Protein AF-A0A945E8S7-F1 (afdb_monomer_lite)

pLDDT: mean 83.79, std 11.46, range [54.5, 94.94]

Foldseek 3Di:
DVVVVVVVVVVVVVPPPPPPVADWAADPVNQFTWDQDPQFIWTQGPPDRDIDTPGDQVNQDDPPDDGDGDDDDDADPVNDD

Radius of gyration: 19.09 Å; chains: 1; bounding box: 32×55×35 Å

Secondary structure (DSSP, 8-state):
-HHHHHHHHHHHHH-------PPPEE-TTSSEEEEEETTEEEEEESSSS--EEEE-TTTT--TTSPPPPP------TT---

Structure (mmCIF, N/CA/C/O backbone):
data_AF-A0A945E8S7-F1
#
_entry.id   AF-A0A945E8S7-F1
#
loop_
_atom_site.group_PDB
_atom_site.id
_atom_site.type_symbol
_atom_site.label_atom_id
_atom_site.label_alt_id
_atom_site.label_comp_id
_atom_site.label_asym_id
_atom_site.label_entity_id
_atom_site.label_seq_id
_atom_site.pdbx_PDB_ins_code
_atom_site.Cartn_x
_atom_site.Cartn_y
_atom_site.Cartn_z
_atom_site.occupancy
_atom_site.B_iso_or_equiv
_atom_site.auth_seq_id
_atom_site.auth_comp_id
_atom_site.auth_asym_id
_atom_site.auth_atom_id
_atom_site.pdbx_PDB_model_num
ATOM 1 N N . MET A 1 1 ? -16.726 46.629 6.945 1.00 62.50 1 MET A N 1
ATOM 2 C CA . MET A 1 1 ? -16.041 45.974 5.805 1.00 62.50 1 MET A CA 1
ATOM 3 C C . MET A 1 1 ? -14.668 45.408 6.176 1.00 62.50 1 MET A C 1
ATOM 5 O O . MET A 1 1 ? -14.532 44.196 6.125 1.00 62.50 1 MET A O 1
ATOM 9 N N . LYS A 1 2 ? -13.690 46.202 6.651 1.00 67.19 2 LYS A N 1
ATOM 10 C CA . LYS A 1 2 ? -12.339 45.694 7.009 1.00 67.19 2 LYS A CA 1
ATOM 11 C C . LYS A 1 2 ? -12.328 44.511 7.999 1.00 67.19 2 LYS A C 1
ATOM 13 O O . LYS A 1 2 ? -11.620 43.544 7.771 1.00 67.19 2 LYS A O 1
ATOM 18 N N . LYS A 1 3 ? -13.151 44.555 9.055 1.00 73.44 3 LYS A N 1
ATOM 19 C CA . LYS A 1 3 ? -13.228 43.480 10.069 1.00 73.44 3 LYS A CA 1
ATOM 20 C C . LYS A 1 3 ? -13.746 42.149 9.505 1.00 73.44 3 LYS A C 1
ATOM 22 O O . LYS A 1 3 ? -13.257 41.098 9.885 1.00 73.44 3 LYS A O 1
ATOM 27 N N . ILE A 1 4 ? -14.700 42.212 8.576 1.00 83.56 4 ILE A N 1
ATOM 28 C CA . ILE A 1 4 ? -15.277 41.027 7.923 1.00 83.56 4 ILE A CA 1
ATOM 29 C C . ILE A 1 4 ? -14.228 40.369 7.024 1.00 83.56 4 ILE A C 1
ATOM 31 O O . ILE A 1 4 ? -14.077 39.156 7.059 1.00 83.56 4 ILE A O 1
ATOM 35 N N . LEU A 1 5 ? -13.448 41.176 6.296 1.00 82.25 5 LEU A N 1
ATOM 36 C CA . LEU A 1 5 ? -12.365 40.674 5.452 1.00 82.25 5 LEU A CA 1
ATOM 37 C C . LEU A 1 5 ? -11.317 39.905 6.276 1.00 82.25 5 LEU A C 1
ATOM 39 O O . LEU A 1 5 ? -10.932 38.811 5.896 1.00 82.25 5 LEU A O 1
ATOM 43 N N . VAL A 1 6 ? -10.925 40.441 7.438 1.00 83.75 6 VAL A N 1
ATOM 44 C CA . VAL A 1 6 ? -9.963 39.793 8.350 1.00 83.75 6 VAL A CA 1
ATOM 45 C C . VAL A 1 6 ? -10.481 38.446 8.856 1.00 83.75 6 VAL A C 1
ATOM 47 O O . VAL A 1 6 ? -9.731 37.475 8.877 1.00 83.75 6 VAL A O 1
ATOM 50 N N . ILE A 1 7 ? -11.761 38.373 9.233 1.00 85.31 7 ILE A N 1
ATOM 51 C CA . ILE A 1 7 ? -12.378 37.131 9.719 1.00 85.31 7 ILE A CA 1
ATOM 52 C C . ILE A 1 7 ? -12.408 36.075 8.611 1.00 85.31 7 ILE A C 1
ATOM 54 O O . ILE A 1 7 ? -12.055 34.926 8.860 1.00 85.31 7 ILE A O 1
ATOM 58 N N . ILE A 1 8 ? -12.769 36.464 7.385 1.00 83.75 8 ILE A N 1
ATOM 59 C CA . ILE A 1 8 ? -12.785 35.553 6.234 1.00 83.75 8 ILE A CA 1
ATOM 60 C C . ILE A 1 8 ? -11.378 35.007 5.972 1.00 83.75 8 ILE A C 1
ATOM 62 O O . ILE A 1 8 ? -11.210 33.795 5.867 1.00 83.75 8 ILE A O 1
ATOM 66 N N . THR A 1 9 ? -10.353 35.863 5.943 1.00 80.88 9 THR A N 1
ATOM 67 C CA . THR A 1 9 ? -8.964 35.427 5.736 1.00 80.88 9 THR A CA 1
ATOM 68 C C . THR A 1 9 ? -8.494 34.461 6.826 1.00 80.88 9 THR A C 1
ATOM 70 O O . THR A 1 9 ? -7.822 33.477 6.523 1.00 80.88 9 THR A O 1
ATOM 73 N N . LEU A 1 10 ? -8.880 34.694 8.085 1.00 81.31 10 LEU A N 1
ATOM 74 C CA . LEU A 1 10 ? -8.495 33.839 9.209 1.00 81.31 10 LEU A CA 1
ATOM 75 C C . LEU A 1 10 ? -9.104 32.431 9.111 1.00 81.31 10 LEU A C 1
ATOM 77 O O . LEU A 1 10 ? -8.440 31.461 9.460 1.00 81.31 10 LEU A O 1
ATOM 81 N N . ILE A 1 11 ? -10.328 32.307 8.585 1.00 81.00 11 ILE A N 1
ATOM 82 C CA . ILE A 1 11 ? -10.987 31.009 8.363 1.00 81.00 11 ILE A CA 1
ATOM 83 C C . ILE A 1 11 ? -10.235 30.184 7.307 1.00 81.00 11 ILE A C 1
ATOM 85 O O . ILE A 1 11 ? -10.065 28.982 7.485 1.00 81.00 11 ILE A O 1
ATOM 89 N N . PHE A 1 12 ? -9.737 30.802 6.232 1.00 73.62 12 PHE A N 1
ATOM 90 C CA . PHE A 1 12 ? -8.971 30.075 5.208 1.00 73.62 12 PHE A CA 1
ATOM 91 C C . PHE A 1 12 ? -7.591 29.614 5.701 1.00 73.62 12 PHE A C 1
ATOM 93 O O . PHE A 1 12 ? -7.129 28.554 5.289 1.00 73.62 12 PHE A O 1
ATOM 100 N N . LEU A 1 13 ? -6.952 30.365 6.606 1.00 73.00 13 LEU A N 1
ATOM 101 C CA . LEU A 1 13 ? -5.644 30.016 7.180 1.00 73.00 13 LEU A CA 1
ATOM 102 C C . LEU A 1 13 ? -5.694 28.809 8.126 1.00 73.00 13 LEU A C 1
ATOM 104 O O . LEU A 1 13 ? -4.720 28.069 8.209 1.00 73.00 13 LEU A O 1
ATOM 108 N N . THR A 1 14 ? -6.800 28.601 8.844 1.00 70.19 14 THR A N 1
ATOM 109 C CA . THR A 1 14 ? -6.925 27.494 9.811 1.00 70.19 14 THR A CA 1
ATOM 110 C C . THR A 1 14 ? -7.494 26.211 9.212 1.00 70.19 14 THR A C 1
ATOM 112 O O . THR A 1 14 ? -7.429 25.163 9.847 1.00 70.19 14 THR A O 1
ATOM 115 N N . ASN A 1 15 ? -8.043 26.275 7.996 1.00 62.78 15 ASN A N 1
ATOM 116 C CA . ASN A 1 15 ? -8.645 25.137 7.301 1.00 62.78 15 ASN A CA 1
ATOM 117 C C . ASN A 1 15 ? -7.746 24.579 6.191 1.00 62.78 15 ASN A C 1
ATOM 119 O O . ASN A 1 15 ? -8.252 23.985 5.241 1.00 62.78 15 ASN A O 1
ATOM 123 N N . SER A 1 16 ? -6.423 24.750 6.271 1.00 62.03 16 SER A N 1
ATOM 124 C CA . SER A 1 16 ? -5.529 23.988 5.401 1.00 62.03 16 SER A CA 1
ATOM 125 C C . SER A 1 16 ? -5.615 22.514 5.809 1.00 62.03 16 SER A C 1
ATOM 127 O O . SER A 1 16 ? -5.204 22.192 6.928 1.00 62.03 16 SER A O 1
ATOM 129 N N . PRO A 1 17 ? -6.152 21.607 4.969 1.00 59.00 17 PRO A N 1
ATOM 130 C CA . PRO A 1 17 ? -6.072 20.193 5.275 1.00 59.00 17 PRO A CA 1
ATOM 131 C C . PRO A 1 17 ? -4.589 19.839 5.336 1.00 59.00 17 PRO A C 1
ATOM 133 O O . PRO A 1 17 ? -3.873 19.999 4.345 1.00 59.00 17 PRO A O 1
ATOM 136 N N . GLU A 1 18 ? -4.122 19.363 6.490 1.00 54.50 18 GLU A N 1
ATOM 137 C CA . GLU A 1 18 ? -2.895 18.579 6.555 1.00 54.50 18 GLU A CA 1
ATOM 138 C C . GLU A 1 18 ? -3.156 17.302 5.752 1.00 54.50 18 GLU A C 1
ATOM 140 O O . GLU A 1 18 ? -3.520 16.247 6.273 1.00 54.50 18 GLU A O 1
ATOM 145 N N . LEU A 1 19 ? -3.027 17.407 4.430 1.00 54.84 19 LEU A N 1
ATOM 146 C CA . LEU A 1 19 ? -2.686 16.269 3.609 1.00 54.84 19 LEU A CA 1
ATOM 147 C C . LEU A 1 19 ? -1.328 15.844 4.148 1.00 54.84 19 LEU A C 1
ATOM 149 O O . LEU A 1 19 ? -0.307 16.442 3.813 1.00 54.84 19 LEU A O 1
ATOM 153 N N . LEU A 1 20 ? -1.331 14.846 5.032 1.00 56.25 20 LEU A N 1
ATOM 154 C CA . LEU A 1 20 ? -0.172 14.005 5.276 1.00 56.25 20 LEU A CA 1
ATOM 155 C C . LEU A 1 20 ? 0.162 13.389 3.918 1.00 56.25 20 LEU A C 1
ATOM 157 O O . LEU A 1 20 ? -0.300 12.299 3.584 1.00 56.25 20 LEU A O 1
ATOM 161 N N . ALA A 1 21 ? 0.856 14.160 3.082 1.00 59.81 21 ALA A N 1
ATOM 162 C CA . ALA A 1 21 ? 1.302 13.771 1.767 1.00 59.81 21 ALA A CA 1
ATOM 163 C C . ALA A 1 21 ? 2.410 12.759 2.010 1.00 59.81 21 ALA A C 1
ATOM 165 O O . ALA A 1 21 ? 3.595 13.081 2.048 1.00 59.81 21 ALA A O 1
ATOM 166 N N . GLN A 1 22 ? 1.992 11.529 2.293 1.00 68.88 22 GLN A N 1
ATOM 167 C CA . GLN A 1 22 ? 2.876 10.394 2.328 1.00 68.88 22 GLN A CA 1
ATOM 168 C C . GLN A 1 22 ? 3.580 10.358 0.975 1.00 68.88 22 GLN A C 1
ATOM 170 O O . GLN A 1 22 ? 2.924 10.385 -0.071 1.00 68.88 22 GLN A O 1
ATOM 175 N N . SER A 1 23 ? 4.913 10.375 0.999 1.00 79.19 23 SER A N 1
ATOM 176 C CA . SER A 1 23 ? 5.691 10.270 -0.226 1.00 79.19 23 SER A CA 1
ATOM 177 C C . SER A 1 23 ? 5.284 9.000 -0.967 1.00 79.19 23 SER A 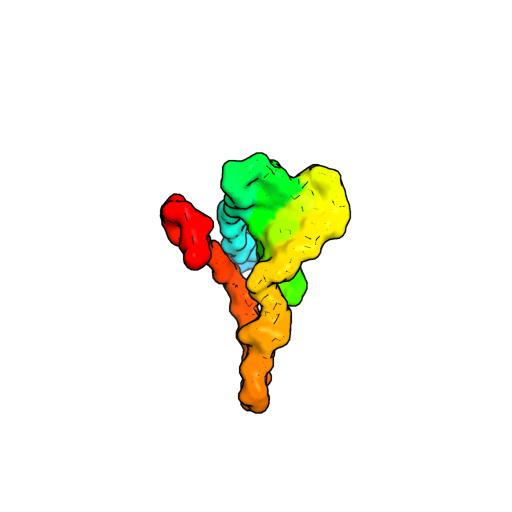C 1
ATOM 179 O O . SER A 1 23 ? 5.057 7.953 -0.355 1.00 79.19 23 SER A O 1
ATOM 181 N N . ILE A 1 24 ? 5.164 9.104 -2.291 1.00 85.75 24 ILE A N 1
ATOM 182 C CA . ILE A 1 24 ? 4.848 7.950 -3.131 1.00 85.75 24 ILE A CA 1
ATOM 183 C C . ILE A 1 24 ? 5.977 6.936 -2.958 1.00 85.75 24 ILE A C 1
ATOM 185 O O . ILE A 1 24 ? 7.136 7.229 -3.260 1.00 85.75 24 ILE A O 1
ATOM 189 N N . GLN A 1 25 ? 5.642 5.751 -2.454 1.00 90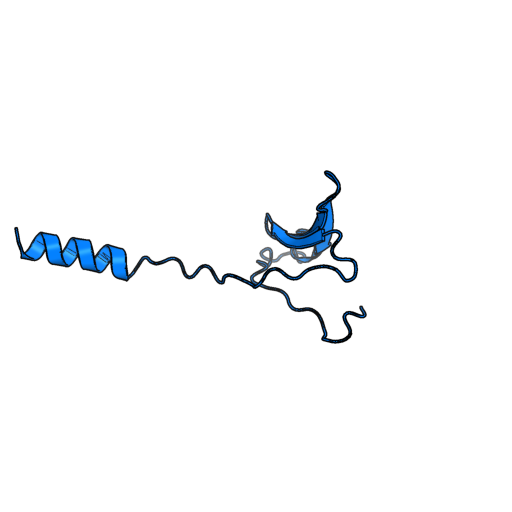.75 25 GLN A N 1
ATOM 190 C CA . GLN A 1 25 ? 6.593 4.656 -2.330 1.00 90.75 25 GLN A CA 1
ATOM 191 C C . GLN A 1 25 ? 6.403 3.715 -3.520 1.00 90.75 25 GLN A C 1
ATOM 193 O O . GLN A 1 25 ? 5.350 3.101 -3.671 1.00 90.75 25 GLN A O 1
ATOM 198 N N . TRP A 1 26 ? 7.416 3.620 -4.375 1.00 91.81 26 TRP A N 1
ATOM 199 C CA . TRP A 1 26 ? 7.437 2.725 -5.533 1.00 91.81 26 TRP A CA 1
ATOM 200 C C . TRP A 1 26 ? 7.835 1.305 -5.131 1.00 91.81 26 TRP A C 1
ATOM 202 O O . TRP A 1 26 ? 8.615 1.120 -4.189 1.00 91.81 26 TRP A O 1
ATOM 212 N N . ASN A 1 27 ? 7.341 0.301 -5.857 1.00 90.56 27 ASN A N 1
ATOM 213 C CA . ASN A 1 27 ? 7.893 -1.051 -5.780 1.00 90.56 27 ASN A CA 1
ATOM 214 C C . ASN A 1 27 ? 9.310 -1.108 -6.400 1.00 90.56 27 ASN A C 1
ATOM 216 O O . ASN A 1 27 ? 9.817 -0.114 -6.913 1.00 90.56 27 ASN A O 1
ATOM 220 N N . ASN A 1 28 ? 10.003 -2.242 -6.264 1.00 88.62 28 ASN A N 1
ATOM 221 C CA . ASN A 1 28 ? 11.443 -2.322 -6.561 1.00 88.62 28 ASN A CA 1
ATOM 222 C C . ASN A 1 28 ? 11.792 -2.215 -8.049 1.00 88.62 28 ASN A C 1
ATOM 224 O O . ASN A 1 28 ? 12.894 -1.794 -8.376 1.00 88.62 28 ASN A O 1
ATOM 228 N N . ASP A 1 29 ? 10.880 -2.616 -8.927 1.00 89.88 29 ASP A N 1
ATOM 229 C CA . ASP A 1 29 ? 11.026 -2.569 -10.383 1.00 89.88 29 ASP A CA 1
ATOM 230 C C . ASP A 1 29 ? 10.295 -1.372 -11.011 1.00 89.88 29 ASP A C 1
ATOM 232 O O . ASP A 1 29 ? 10.181 -1.297 -12.231 1.00 89.88 29 ASP A O 1
ATOM 236 N N . GLU A 1 30 ? 9.786 -0.451 -10.183 1.00 89.44 30 GLU A N 1
ATOM 237 C CA . GLU A 1 30 ? 9.047 0.750 -10.594 1.00 89.44 30 GLU A CA 1
ATOM 238 C C . GLU A 1 30 ? 7.807 0.460 -11.469 1.00 89.44 30 GLU A C 1
ATOM 240 O O . GLU A 1 30 ? 7.252 1.350 -12.117 1.00 89.44 30 GLU A O 1
ATOM 245 N N . SER A 1 31 ? 7.303 -0.779 -11.451 1.00 91.62 31 SER A N 1
ATOM 246 C CA . SER A 1 31 ? 6.100 -1.189 -12.185 1.00 91.62 31 SER A CA 1
ATOM 247 C C . SER A 1 31 ? 4.791 -0.771 -11.497 1.00 91.62 31 SER A C 1
ATOM 249 O O . SER A 1 31 ? 3.694 -1.110 -11.963 1.00 91.62 31 SER A O 1
ATOM 251 N N . GLY A 1 32 ? 4.886 -0.121 -10.336 1.00 93.56 32 GLY A N 1
ATOM 252 C CA . GLY A 1 32 ? 3.752 0.312 -9.537 1.00 93.56 32 GLY A CA 1
ATOM 253 C C . GLY A 1 32 ? 4.144 1.057 -8.265 1.00 93.56 32 GLY A C 1
ATOM 254 O O . GLY A 1 32 ? 5.303 1.094 -7.850 1.00 93.56 32 GLY A O 1
ATOM 255 N N . PHE A 1 33 ? 3.150 1.641 -7.606 1.00 93.38 33 PHE A N 1
ATOM 256 C CA . PHE A 1 33 ? 3.341 2.374 -6.360 1.00 93.38 33 PHE A CA 1
ATOM 257 C C . PHE A 1 33 ? 2.299 2.005 -5.310 1.00 93.38 33 PHE A C 1
ATOM 259 O O . PHE A 1 33 ? 1.158 1.648 -5.616 1.00 93.38 33 PHE A O 1
ATOM 266 N N . TYR A 1 34 ? 2.705 2.096 -4.049 1.00 93.31 34 TYR A N 1
ATOM 267 C CA . TYR A 1 34 ? 1.835 1.854 -2.913 1.00 93.31 34 TYR A CA 1
ATOM 268 C C . TYR A 1 34 ? 0.995 3.094 -2.612 1.00 93.31 34 TYR A C 1
ATOM 270 O O . TYR A 1 34 ? 1.473 4.231 -2.659 1.00 93.31 34 TYR A O 1
ATOM 278 N N . ARG A 1 35 ? -0.274 2.890 -2.267 1.00 92.06 35 ARG A N 1
ATOM 279 C CA . ARG A 1 35 ? -1.157 3.959 -1.798 1.00 92.06 35 ARG A CA 1
ATOM 280 C C . ARG A 1 35 ? -2.207 3.419 -0.847 1.00 92.06 35 ARG A C 1
ATOM 282 O O . ARG A 1 35 ? -2.587 2.253 -0.913 1.00 92.06 35 ARG A O 1
ATOM 289 N N . ILE A 1 36 ? -2.708 4.309 -0.001 1.00 92.50 36 ILE A N 1
ATOM 290 C CA . ILE A 1 36 ? -3.918 4.043 0.765 1.00 92.50 36 ILE A CA 1
ATOM 291 C C . ILE A 1 36 ? -5.111 4.434 -0.107 1.00 92.50 36 ILE A C 1
ATOM 293 O O . ILE A 1 36 ? -5.190 5.568 -0.586 1.00 92.50 36 ILE A O 1
ATOM 297 N N . GLN A 1 37 ? -6.030 3.502 -0.322 1.00 91.44 37 GLN A N 1
ATOM 298 C CA . GLN A 1 37 ? -7.280 3.732 -1.040 1.00 91.44 37 GLN A CA 1
ATOM 299 C C . GLN A 1 37 ? -8.395 2.994 -0.316 1.00 91.44 37 GLN A C 1
ATOM 301 O O . GLN A 1 37 ? -8.233 1.840 0.054 1.00 91.44 37 GLN A O 1
ATOM 306 N N . ASP A 1 38 ? -9.496 3.688 -0.036 1.00 92.38 38 ASP A N 1
ATOM 307 C CA . ASP A 1 38 ? -10.652 3.123 0.661 1.00 92.38 38 ASP A CA 1
ATOM 308 C C . ASP A 1 38 ? -10.319 2.386 1.971 1.00 92.38 38 ASP A C 1
ATOM 310 O O . ASP A 1 38 ? -10.959 1.401 2.293 1.00 92.38 38 ASP A O 1
ATOM 314 N N . ASN A 1 39 ? -9.361 2.857 2.777 1.00 93.69 39 ASN A N 1
ATOM 315 C CA . ASN A 1 39 ? -8.907 2.155 3.994 1.00 93.69 39 ASN A CA 1
ATOM 316 C C . ASN A 1 39 ? -8.211 0.803 3.728 1.00 93.69 39 ASN A C 1
ATOM 318 O O . ASN A 1 39 ? -8.201 -0.070 4.591 1.00 93.69 39 ASN A O 1
ATOM 322 N N . GLU A 1 40 ? -7.624 0.638 2.547 1.00 94.56 40 GLU A N 1
ATOM 323 C CA . GLU A 1 40 ? -6.787 -0.497 2.158 1.00 94.56 40 GLU A CA 1
ATOM 324 C C . GLU A 1 40 ? -5.410 0.010 1.739 1.00 94.56 40 GLU A C 1
ATOM 326 O O . GLU A 1 40 ? -5.284 1.116 1.210 1.00 94.56 40 GLU A O 1
ATOM 331 N N . LEU A 1 41 ? -4.370 -0.789 1.980 1.00 94.69 41 LEU A N 1
ATOM 332 C CA . LEU A 1 41 ? -3.066 -0.570 1.360 1.00 94.69 41 LEU A CA 1
ATOM 333 C C . LEU A 1 41 ? -3.043 -1.357 0.058 1.00 94.69 41 LEU A C 1
ATOM 335 O O . LEU A 1 41 ? -3.100 -2.586 0.093 1.00 94.69 41 LEU A O 1
ATOM 339 N N . ILE A 1 42 ? -2.931 -0.664 -1.069 1.00 94.25 42 ILE A N 1
ATOM 340 C CA . ILE A 1 42 ? -2.872 -1.283 -2.393 1.00 94.25 42 ILE A CA 1
ATOM 341 C C . ILE A 1 42 ? -1.539 -0.978 -3.073 1.00 94.25 42 ILE A C 1
ATOM 343 O O . ILE A 1 42 ? -0.949 0.081 -2.855 1.00 94.25 42 ILE A O 1
ATOM 347 N N . LEU A 1 43 ? -1.082 -1.904 -3.912 1.00 94.25 43 LEU A N 1
ATOM 348 C CA . LEU A 1 43 ? -0.080 -1.666 -4.943 1.00 94.25 43 LEU A CA 1
ATOM 349 C C . LEU A 1 43 ? -0.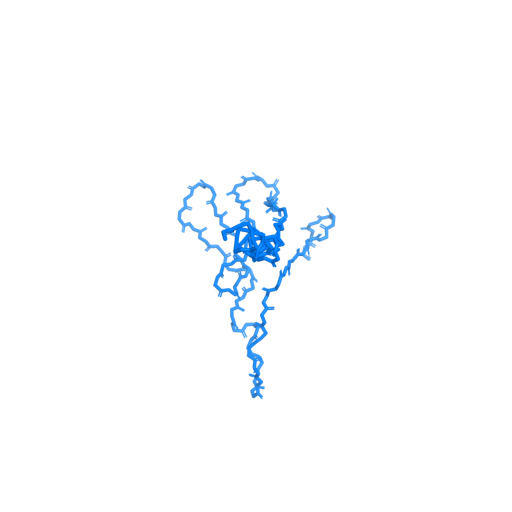825 -1.424 -6.258 1.00 94.25 43 LEU A C 1
ATOM 351 O O . LEU A 1 43 ? -1.455 -2.334 -6.800 1.00 94.25 43 LEU A O 1
ATOM 355 N N . HIS A 1 44 ? -0.765 -0.189 -6.740 1.00 93.56 44 HIS A N 1
ATOM 356 C CA . HIS A 1 44 ? -1.350 0.222 -8.007 1.00 93.56 44 HIS A CA 1
ATOM 357 C C . HIS A 1 44 ? -0.306 0.060 -9.117 1.00 93.56 44 HIS A C 1
ATOM 359 O O . HIS A 1 44 ? 0.808 0.571 -8.988 1.00 93.56 44 HIS A O 1
ATOM 365 N N . SER A 1 45 ? -0.639 -0.667 -10.186 1.00 92.62 45 SER A N 1
ATOM 366 C CA . SER A 1 45 ? 0.276 -0.879 -11.312 1.00 92.62 45 SER A CA 1
ATOM 367 C C . SER A 1 45 ? 0.262 0.306 -12.275 1.00 92.62 45 SER A C 1
ATOM 369 O O . SER A 1 45 ? -0.783 0.884 -12.543 1.00 92.62 45 SER A O 1
ATOM 371 N N . THR A 1 46 ? 1.422 0.645 -12.836 1.00 90.44 46 THR A N 1
ATOM 372 C CA . THR A 1 46 ? 1.536 1.649 -13.907 1.00 90.44 46 THR A CA 1
ATOM 373 C C . THR A 1 46 ? 1.288 1.080 -15.303 1.00 90.44 46 THR A C 1
ATOM 375 O O . THR A 1 46 ? 1.059 1.842 -16.238 1.00 90.44 46 THR A O 1
ATOM 378 N N . ASN A 1 47 ? 1.308 -0.247 -15.452 1.00 84.88 47 ASN A N 1
ATOM 379 C CA . ASN A 1 47 ? 1.267 -0.931 -16.747 1.00 84.88 47 ASN A CA 1
ATOM 380 C C . ASN A 1 47 ? -0.084 -1.626 -17.038 1.00 84.88 47 ASN A C 1
ATOM 382 O O . ASN A 1 47 ? -0.184 -2.374 -18.009 1.00 84.88 47 ASN A O 1
ATOM 386 N N . GLY A 1 48 ? -1.121 -1.411 -16.217 1.00 76.94 48 GLY A N 1
ATOM 387 C CA . GLY A 1 48 ? -2.478 -1.934 -16.438 1.00 76.94 48 GLY A CA 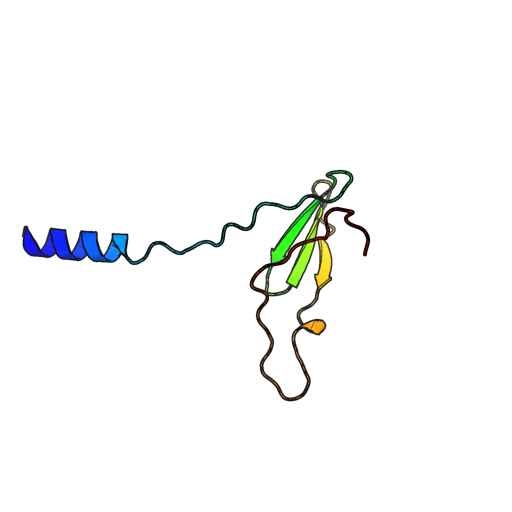1
ATOM 388 C C . GLY A 1 48 ? -3.381 -1.856 -15.200 1.00 76.94 48 GLY A C 1
ATOM 389 O O . GLY A 1 48 ? -2.939 -1.453 -14.130 1.00 76.94 48 GLY A O 1
ATOM 390 N N . ASP A 1 49 ? -4.632 -2.312 -15.320 1.00 73.44 49 ASP A N 1
ATOM 391 C CA . ASP A 1 49 ? -5.689 -2.155 -14.294 1.00 73.44 49 ASP A CA 1
ATOM 392 C C . ASP A 1 49 ? -5.563 -3.085 -13.070 1.00 73.44 49 ASP A C 1
ATOM 394 O O . ASP A 1 49 ? -6.501 -3.247 -12.286 1.00 73.44 49 ASP A O 1
ATOM 398 N N . LYS A 1 50 ? -4.430 -3.774 -12.901 1.00 78.50 50 LYS A N 1
ATOM 399 C CA . LYS A 1 50 ? -4.291 -4.775 -11.841 1.00 78.50 50 LYS A CA 1
ATOM 400 C C . LYS A 1 50 ? -3.850 -4.118 -10.537 1.00 78.50 50 LYS A C 1
ATOM 402 O O . LYS A 1 50 ? -2.660 -3.920 -10.302 1.00 78.50 50 LYS A O 1
ATOM 407 N N . GLU A 1 51 ? -4.813 -3.837 -9.669 1.00 89.81 51 GLU A N 1
ATOM 408 C CA . GLU A 1 51 ? -4.554 -3.458 -8.280 1.00 89.81 51 GLU A CA 1
ATOM 409 C C . GLU A 1 51 ? -4.323 -4.706 -7.418 1.00 89.81 51 GLU A C 1
ATOM 411 O O . GLU A 1 51 ? -5.057 -5.694 -7.505 1.00 89.81 51 GLU A O 1
ATOM 416 N N . ILE A 1 52 ? -3.285 -4.678 -6.581 1.00 92.94 52 ILE A N 1
ATOM 417 C CA . ILE A 1 52 ? -2.989 -5.753 -5.627 1.00 92.94 52 ILE A CA 1
ATOM 418 C C . ILE A 1 52 ? -3.231 -5.226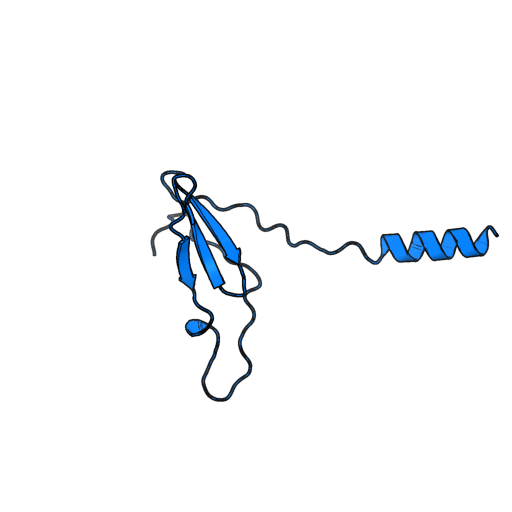 -4.216 1.00 92.94 52 ILE A C 1
ATOM 420 O O . ILE A 1 52 ? -2.566 -4.291 -3.776 1.00 92.94 52 ILE A O 1
ATOM 424 N N . VAL A 1 53 ? -4.154 -5.849 -3.483 1.00 94.62 53 VAL A N 1
ATOM 425 C CA . VAL A 1 53 ? -4.420 -5.508 -2.079 1.00 94.62 53 VAL A CA 1
ATOM 426 C C . VAL A 1 53 ? -3.335 -6.119 -1.190 1.00 94.62 53 VAL A C 1
ATOM 428 O O . VAL A 1 53 ? -3.133 -7.331 -1.187 1.00 94.62 53 VAL A O 1
ATOM 431 N N . ILE A 1 54 ? -2.631 -5.270 -0.439 1.00 93.88 54 ILE A N 1
ATOM 432 C CA . ILE A 1 54 ? -1.562 -5.645 0.500 1.00 93.88 54 ILE A CA 1
ATOM 433 C C . ILE A 1 54 ? -2.097 -5.748 1.932 1.00 93.88 54 ILE A C 1
ATOM 435 O O . ILE A 1 54 ? -1.728 -6.675 2.648 1.00 93.88 54 ILE A O 1
ATOM 439 N N . ILE A 1 55 ? -2.954 -4.804 2.338 1.00 93.94 55 ILE A N 1
ATOM 440 C CA . ILE A 1 55 ? -3.701 -4.820 3.606 1.00 93.94 55 ILE A CA 1
ATOM 441 C C . ILE A 1 55 ? -5.152 -4.493 3.277 1.00 93.94 55 ILE A C 1
ATOM 443 O O . ILE A 1 55 ? -5.425 -3.435 2.709 1.00 93.94 55 ILE A O 1
ATOM 447 N N . SER A 1 56 ? -6.072 -5.383 3.637 1.00 94.94 56 SER A N 1
ATOM 448 C CA . SER A 1 56 ? -7.500 -5.237 3.356 1.00 94.94 56 SER A CA 1
ATOM 449 C C . SER A 1 56 ? -8.268 -4.625 4.527 1.00 94.94 56 SER A C 1
ATOM 451 O O . SER A 1 56 ? -7.845 -4.674 5.685 1.00 94.94 56 SER A O 1
ATOM 453 N N . LYS A 1 57 ? -9.485 -4.140 4.257 1.00 92.62 57 LYS A N 1
ATOM 454 C CA . LYS A 1 57 ? -10.421 -3.706 5.314 1.00 92.62 57 LYS A CA 1
ATOM 455 C C . LYS A 1 57 ? -10.703 -4.800 6.341 1.00 92.62 57 LYS A C 1
ATOM 457 O O . LYS A 1 57 ? -10.973 -4.490 7.500 1.00 92.62 57 LYS A O 1
ATOM 462 N N . LYS A 1 58 ? -10.682 -6.068 5.913 1.00 91.50 58 LYS A N 1
ATOM 463 C CA . LYS A 1 58 ? -10.953 -7.223 6.779 1.00 91.50 58 LYS A CA 1
ATOM 464 C C . LYS A 1 58 ? -9.848 -7.390 7.816 1.00 91.50 58 LYS A C 1
ATOM 466 O O . LYS A 1 58 ? -10.158 -7.611 8.980 1.00 91.50 58 LYS A O 1
ATOM 471 N N . ASP A 1 59 ? -8.597 -7.172 7.415 1.00 92.12 59 ASP A N 1
ATOM 472 C CA . ASP A 1 59 ? -7.435 -7.212 8.315 1.00 92.12 59 ASP A CA 1
ATOM 473 C C . ASP A 1 59 ? -7.491 -6.087 9.362 1.00 92.12 59 ASP A C 1
ATOM 475 O O . ASP A 1 59 ? -6.962 -6.213 10.463 1.00 92.12 59 ASP A O 1
ATOM 479 N N . LEU A 1 60 ? -8.183 -4.992 9.032 1.00 92.25 60 LEU A N 1
ATOM 480 C CA . LEU A 1 60 ? -8.391 -3.831 9.896 1.00 92.25 60 LEU A CA 1
ATOM 481 C C . LEU A 1 60 ? -9.721 -3.865 10.664 1.00 92.25 60 LEU A C 1
ATOM 483 O O . LEU A 1 60 ? -10.046 -2.893 11.342 1.00 92.25 60 LEU A O 1
ATOM 487 N N . SER A 1 61 ? -10.500 -4.947 10.581 1.00 92.19 61 SER A N 1
ATOM 488 C CA . SER A 1 61 ? -11.818 -5.058 11.225 1.00 92.19 61 SER A CA 1
ATOM 489 C C . SER A 1 61 ? -11.833 -6.171 12.281 1.00 92.19 61 SER A C 1
ATOM 491 O O . SER A 1 61 ? -12.335 -7.264 12.012 1.00 92.19 61 SER A O 1
ATOM 493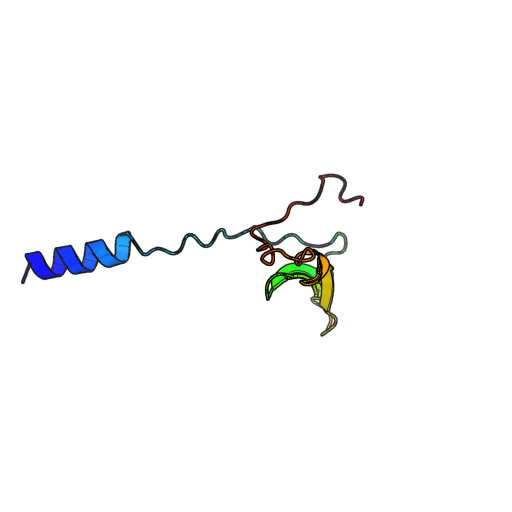 N N . PRO A 1 62 ? -11.280 -5.926 13.484 1.00 87.56 62 PRO A N 1
ATOM 494 C CA . PRO A 1 62 ? -11.291 -6.908 14.561 1.00 87.56 62 PRO A CA 1
ATOM 495 C C . PRO A 1 62 ? -12.717 -7.270 14.996 1.00 87.56 62 PRO A C 1
ATOM 497 O O . PRO A 1 62 ? -13.633 -6.446 14.966 1.00 87.56 62 PRO A O 1
ATOM 500 N N . ILE A 1 63 ? -12.897 -8.516 15.437 1.00 90.06 63 ILE A N 1
ATOM 501 C CA . ILE A 1 63 ? -14.195 -9.025 15.894 1.00 90.06 63 ILE A CA 1
ATOM 502 C C . ILE A 1 63 ? -14.663 -8.207 17.109 1.00 90.06 63 ILE A C 1
ATOM 504 O O . ILE A 1 63 ? -13.901 -7.997 18.051 1.00 90.06 63 ILE A O 1
ATOM 508 N N . ASN A 1 64 ? -15.928 -7.774 17.090 1.00 88.06 64 ASN A N 1
ATOM 509 C CA . ASN A 1 64 ? -16.581 -6.991 18.151 1.00 88.06 64 ASN A CA 1
ATOM 510 C C . ASN A 1 64 ? -15.932 -5.630 18.459 1.00 88.06 64 ASN A C 1
ATOM 512 O O . ASN A 1 64 ? -16.056 -5.125 19.573 1.00 88.06 64 ASN A O 1
ATOM 516 N N . SER A 1 65 ? -15.253 -5.023 17.487 1.00 88.25 65 SER A N 1
ATOM 517 C CA . SER A 1 65 ? -14.625 -3.715 17.659 1.00 88.25 65 SER A CA 1
ATOM 518 C C . SER A 1 65 ? -14.873 -2.812 16.452 1.00 88.25 65 SER A C 1
ATOM 520 O O . SER A 1 65 ? -15.395 -3.233 15.418 1.00 88.25 65 SER A O 1
ATOM 522 N N . THR A 1 66 ? -14.532 -1.536 16.594 1.00 90.94 66 THR A N 1
ATOM 523 C CA . THR A 1 66 ? -14.595 -0.575 15.497 1.00 90.94 66 THR A CA 1
ATOM 524 C C . THR A 1 66 ? -13.469 -0.839 14.491 1.00 90.94 66 THR A C 1
ATOM 526 O O . THR A 1 66 ? -12.331 -1.092 14.898 1.00 90.94 66 THR A O 1
ATOM 529 N N . PRO A 1 67 ? -13.745 -0.763 13.173 1.00 92.19 67 PRO A N 1
ATOM 530 C CA . PRO A 1 67 ? -12.703 -0.892 12.163 1.00 92.19 67 PRO A CA 1
ATOM 531 C C . PRO A 1 67 ? -11.596 0.149 12.350 1.00 92.19 67 PRO A C 1
ATOM 533 O O . PRO A 1 67 ? -11.857 1.351 12.475 1.00 92.19 67 PRO A O 1
ATOM 536 N N . LEU A 1 68 ? -10.354 -0.323 12.340 1.00 93.25 68 LEU A N 1
ATOM 537 C CA . LEU A 1 68 ? -9.162 0.506 12.397 1.00 93.25 68 LEU A CA 1
ATOM 538 C C . LEU A 1 68 ? -9.022 1.297 11.092 1.00 93.25 68 LEU A C 1
ATOM 540 O O . LEU A 1 68 ? -9.298 0.798 9.997 1.00 93.25 68 LEU A O 1
ATOM 544 N N . LYS A 1 69 ? -8.575 2.552 11.213 1.00 91.69 69 LYS A N 1
ATOM 545 C CA . LYS A 1 69 ? -8.298 3.414 10.061 1.00 91.69 69 LYS A CA 1
ATOM 546 C C . LYS A 1 69 ? -6.813 3.414 9.741 1.00 91.69 69 LYS A C 1
ATOM 548 O O . LYS A 1 69 ? -6.006 3.799 10.585 1.00 91.69 69 LYS A O 1
ATOM 553 N N . LEU A 1 70 ? -6.469 3.061 8.509 1.00 90.88 70 LEU A N 1
ATOM 554 C CA . LEU A 1 70 ? -5.110 3.160 8.006 1.00 90.88 70 LEU A CA 1
ATOM 555 C C . LEU A 1 70 ? -4.755 4.639 7.802 1.00 90.88 70 LEU A C 1
ATOM 557 O O . LEU A 1 70 ? -5.428 5.358 7.062 1.00 90.88 70 LEU A O 1
ATOM 561 N N . LYS A 1 71 ? -3.722 5.107 8.509 1.00 89.81 71 LYS A N 1
ATOM 562 C CA . LYS A 1 71 ? -3.271 6.510 8.480 1.00 89.81 71 LYS A CA 1
ATOM 563 C C . LYS A 1 71 ? -1.971 6.722 7.713 1.00 89.81 71 LYS A C 1
ATOM 565 O O . LYS A 1 71 ? -1.752 7.813 7.206 1.00 89.81 71 LYS A O 1
ATOM 570 N N . GLY A 1 72 ? -1.143 5.689 7.627 1.00 89.62 72 GLY A N 1
ATOM 571 C CA . GLY A 1 72 ? 0.127 5.705 6.917 1.00 89.62 72 GLY A CA 1
ATOM 572 C C . GLY A 1 72 ? 0.775 4.327 6.955 1.00 89.62 72 GLY A C 1
ATOM 573 O O . GLY A 1 72 ? 0.352 3.455 7.716 1.00 89.62 72 GLY A O 1
ATOM 574 N N . TYR A 1 73 ? 1.790 4.139 6.123 1.00 90.44 73 TYR A N 1
ATOM 575 C CA . TYR A 1 73 ? 2.621 2.935 6.086 1.00 90.44 73 TYR A CA 1
ATOM 576 C C . TYR A 1 73 ? 4.100 3.293 5.890 1.00 90.44 73 TYR A C 1
ATOM 578 O O . TYR A 1 73 ? 4.430 4.395 5.460 1.00 90.44 73 TYR A O 1
ATOM 586 N N . GLN A 1 74 ? 5.002 2.371 6.203 1.00 88.25 74 GLN A N 1
ATOM 587 C CA . GLN A 1 74 ? 6.417 2.495 5.868 1.00 88.25 74 GLN A CA 1
ATOM 588 C C . GLN A 1 74 ? 6.980 1.097 5.643 1.00 88.25 74 GLN A C 1
ATOM 590 O O . GLN A 1 74 ? 6.677 0.176 6.400 1.00 88.25 74 GLN A O 1
ATOM 595 N N . PHE A 1 75 ? 7.800 0.948 4.609 1.00 87.19 75 PHE A N 1
ATOM 596 C CA . PHE A 1 75 ? 8.561 -0.274 4.378 1.00 87.19 75 PHE A CA 1
ATOM 597 C C . PHE A 1 75 ? 9.942 -0.181 5.025 1.00 87.19 75 PHE A C 1
ATOM 599 O O . PHE A 1 75 ? 10.504 0.909 5.171 1.00 87.19 75 PHE A O 1
ATOM 606 N N . SER A 1 76 ? 10.491 -1.335 5.395 1.00 85.94 76 SER A N 1
ATOM 607 C CA . SER A 1 76 ? 11.887 -1.453 5.800 1.00 85.94 76 SER A CA 1
ATOM 608 C C . SER A 1 76 ? 12.825 -1.002 4.673 1.00 85.94 76 SER A C 1
ATOM 610 O O . SER A 1 76 ? 12.464 -0.991 3.494 1.00 85.94 76 SER A O 1
ATOM 612 N N . ILE A 1 77 ? 14.051 -0.619 5.039 1.00 78.44 77 ILE A N 1
ATOM 613 C CA . ILE A 1 77 ? 15.061 -0.131 4.084 1.00 78.44 77 ILE A CA 1
ATOM 614 C C . ILE A 1 77 ? 15.447 -1.224 3.081 1.00 78.44 77 ILE A C 1
ATOM 616 O O . ILE A 1 77 ? 15.626 -0.939 1.900 1.00 78.44 77 ILE A O 1
ATOM 620 N N . ASP A 1 78 ? 15.545 -2.467 3.545 1.00 82.50 78 ASP A N 1
ATOM 621 C CA . ASP A 1 78 ? 15.844 -3.634 2.714 1.00 82.50 78 ASP A CA 1
ATOM 622 C C . ASP A 1 78 ? 14.643 -4.110 1.884 1.00 82.50 78 ASP A C 1
ATOM 624 O O . ASP A 1 78 ? 14.809 -4.946 0.998 1.00 82.50 78 ASP A O 1
ATOM 628 N N . ARG A 1 79 ? 13.445 -3.566 2.150 1.00 69.69 79 ARG A N 1
ATOM 629 C CA . ARG A 1 79 ? 12.172 -3.874 1.483 1.00 69.69 79 ARG A CA 1
ATOM 630 C C . ARG A 1 79 ? 11.848 -5.370 1.412 1.00 69.69 79 ARG A C 1
ATOM 632 O O . ARG A 1 79 ? 11.029 -5.782 0.589 1.00 69.69 79 ARG A O 1
ATOM 639 N N . ASN A 1 80 ? 12.462 -6.165 2.281 1.00 66.50 80 ASN A N 1
ATOM 640 C CA . ASN A 1 80 ? 12.114 -7.560 2.468 1.00 66.50 80 ASN A CA 1
ATOM 641 C C . ASN A 1 80 ? 10.968 -7.641 3.477 1.00 66.50 80 ASN A C 1
ATOM 643 O O . ASN A 1 80 ? 10.998 -6.997 4.525 1.00 66.50 80 ASN A O 1
ATOM 647 N N . LYS A 1 81 ? 9.937 -8.402 3.109 1.00 56.66 81 LYS A N 1
ATOM 648 C CA . LYS A 1 81 ? 8.878 -8.821 4.029 1.00 56.66 81 LYS A CA 1
ATOM 649 C C . LYS A 1 81 ? 9.394 -9.878 4.993 1.00 56.66 81 LYS A C 1
ATOM 651 O O . LYS A 1 81 ? 10.158 -10.751 4.526 1.00 56.66 81 LYS A O 1
#

Sequence (81 aa):
MKKILVIITLIFLTNSPELLAQSIQWNNDESGFYRIQDNELILHSTNGDKEIVIISKKDLSPINSTPLKLKGYQFSIDRNK